Protein AF-A0A0G0WFS4-F1 (afdb_monomer_lite)

Structure (mmCIF, N/CA/C/O backbone):
data_AF-A0A0G0WFS4-F1
#
_entry.id   AF-A0A0G0WFS4-F1
#
loop_
_atom_site.group_PDB
_atom_site.id
_atom_site.type_symbol
_atom_site.label_atom_id
_atom_site.label_alt_id
_atom_site.label_comp_id
_atom_site.label_asym_id
_atom_site.label_entity_id
_atom_site.label_seq_id
_atom_site.pdbx_PDB_ins_code
_atom_site.Cartn_x
_atom_site.Cartn_y
_atom_site.Cartn_z
_atom_site.occupancy
_atom_site.B_iso_or_equiv
_atom_site.auth_seq_id
_atom_site.auth_comp_id
_atom_site.auth_asym_id
_atom_site.auth_atom_id
_atom_site.pdbx_PDB_model_num
ATOM 1 N N . MET A 1 1 ? -55.547 -20.157 16.838 1.00 56.19 1 MET A N 1
ATOM 2 C CA . MET A 1 1 ? -54.791 -19.533 17.949 1.00 56.19 1 MET A CA 1
ATOM 3 C C . MET A 1 1 ? -53.521 -18.922 17.369 1.00 56.19 1 MET A C 1
ATOM 5 O O . MET A 1 1 ? -52.770 -19.650 16.740 1.00 56.19 1 MET A O 1
ATOM 9 N N . ARG A 1 2 ? -53.320 -17.600 17.464 1.00 67.12 2 ARG A N 1
ATOM 10 C CA . ARG A 1 2 ? -52.188 -16.897 16.831 1.00 67.12 2 ARG A CA 1
ATOM 11 C C . ARG A 1 2 ? -51.165 -16.543 17.912 1.00 67.12 2 ARG A C 1
ATOM 13 O O . ARG A 1 2 ? -51.459 -15.719 18.775 1.00 67.12 2 ARG A O 1
ATOM 20 N N . GLY A 1 3 ? -50.021 -17.229 17.912 1.00 65.31 3 GLY A N 1
ATOM 21 C CA . GLY A 1 3 ? -48.931 -16.982 18.857 1.00 65.31 3 GLY A CA 1
ATOM 22 C C . GLY A 1 3 ? -48.429 -15.547 18.717 1.00 65.31 3 GLY A C 1
ATOM 23 O O . GLY A 1 3 ? -48.166 -15.087 17.608 1.00 65.31 3 GLY A O 1
ATOM 24 N N . LYS A 1 4 ? -48.365 -14.811 19.829 1.00 66.69 4 LYS A N 1
ATOM 25 C CA . LYS A 1 4 ? -47.813 -13.454 19.840 1.00 66.69 4 LYS A CA 1
ATOM 26 C C . LYS A 1 4 ? -46.291 -13.567 19.812 1.00 66.69 4 LYS A C 1
ATOM 28 O O . LYS A 1 4 ? -45.699 -14.066 20.765 1.00 66.69 4 LYS A O 1
ATOM 33 N N . ASN A 1 5 ? -45.671 -13.095 18.739 1.00 68.88 5 ASN A N 1
ATOM 34 C CA . ASN A 1 5 ? -44.218 -13.005 18.643 1.00 68.88 5 ASN A CA 1
ATOM 35 C C . ASN A 1 5 ? -43.746 -11.903 19.600 1.00 68.88 5 ASN A C 1
ATOM 37 O O . ASN A 1 5 ? -44.114 -10.740 19.435 1.00 68.88 5 ASN A O 1
ATOM 41 N N . LYS A 1 6 ? -42.984 -12.263 20.635 1.00 72.56 6 LYS A N 1
ATOM 42 C CA . LYS A 1 6 ? -42.424 -11.300 21.586 1.00 72.56 6 LYS A CA 1
ATOM 43 C C . LYS A 1 6 ? -41.154 -10.715 20.971 1.00 72.56 6 LYS A C 1
ATOM 45 O O . LYS A 1 6 ? -40.141 -11.396 20.886 1.00 72.56 6 LYS A O 1
ATOM 50 N N . SER A 1 7 ? -41.223 -9.473 20.505 1.00 72.69 7 SER A N 1
ATOM 51 C CA . SER A 1 7 ? -40.048 -8.728 20.057 1.00 72.69 7 SER A CA 1
ATOM 52 C C . SER A 1 7 ? -39.216 -8.327 21.275 1.00 72.69 7 SER A C 1
ATOM 54 O O . SER A 1 7 ? -39.662 -7.518 22.092 1.00 72.69 7 SER A O 1
ATOM 56 N N . TRP A 1 8 ? -38.026 -8.905 21.414 1.00 77.69 8 TRP A N 1
ATOM 57 C CA . TRP A 1 8 ? -37.008 -8.416 22.339 1.00 77.69 8 TRP A CA 1
ATOM 58 C C . TRP A 1 8 ? -36.228 -7.289 21.659 1.00 77.69 8 TRP A C 1
ATOM 60 O O . TRP A 1 8 ? -35.710 -7.467 20.559 1.00 77.69 8 TRP A O 1
ATOM 70 N N . GLY A 1 9 ? -36.228 -6.112 22.283 1.00 80.12 9 GLY A N 1
ATOM 71 C CA . GLY A 1 9 ? -35.465 -4.948 21.838 1.00 80.12 9 GLY A CA 1
ATOM 72 C C . GLY A 1 9 ? -34.097 -4.894 22.512 1.00 80.12 9 GLY A C 1
ATOM 73 O O . GLY A 1 9 ? -33.926 -5.413 23.613 1.00 80.12 9 GLY A O 1
ATOM 74 N N . PHE A 1 10 ? -33.148 -4.249 21.841 1.00 84.44 10 PHE A N 1
ATOM 75 C CA . PHE A 1 10 ? -31.802 -3.994 22.346 1.00 84.44 10 PHE A CA 1
ATOM 76 C C . PHE A 1 10 ? -31.836 -2.933 23.455 1.00 84.44 10 PHE A C 1
ATOM 78 O O . PHE A 1 10 ? -32.553 -1.935 23.349 1.00 84.44 10 PHE A O 1
ATOM 85 N N . THR A 1 11 ? -31.084 -3.139 24.529 1.00 92.25 11 THR A N 1
ATOM 86 C CA . THR A 1 11 ? -30.978 -2.198 25.647 1.00 92.25 11 THR A CA 1
A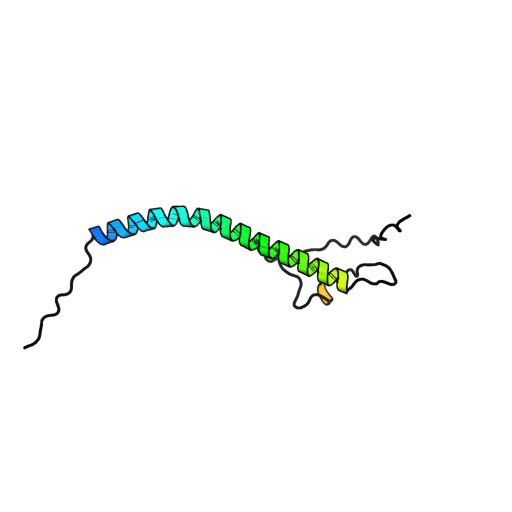TOM 87 C C . THR A 1 11 ? -29.969 -1.089 25.337 1.00 92.25 11 THR A C 1
ATOM 89 O O . THR A 1 11 ? -29.008 -1.268 24.588 1.00 92.25 11 THR A O 1
ATOM 92 N N . LEU A 1 12 ? -30.151 0.083 25.955 1.00 91.62 12 LEU A N 1
ATOM 93 C CA . LEU A 1 12 ? -29.200 1.194 25.813 1.00 91.62 12 LEU A CA 1
ATOM 94 C C . LEU A 1 12 ? -27.805 0.837 26.341 1.00 91.62 12 LEU A C 1
ATOM 96 O O . LEU A 1 12 ? -26.806 1.302 25.797 1.00 91.62 12 LEU A O 1
ATOM 100 N N . ILE A 1 13 ? -27.732 -0.001 27.378 1.00 94.56 13 ILE A N 1
ATOM 101 C CA . ILE A 1 13 ? -26.455 -0.433 27.948 1.00 94.56 13 ILE A CA 1
ATOM 102 C C . ILE A 1 13 ? -25.711 -1.398 27.021 1.00 94.56 13 ILE A C 1
ATOM 104 O O . ILE A 1 13 ? -24.493 -1.297 26.903 1.00 94.56 13 ILE A O 1
ATOM 108 N N . GLU A 1 14 ? -26.423 -2.270 26.302 1.00 92.12 14 GLU A N 1
ATOM 109 C CA . GLU A 1 14 ? -25.808 -3.134 25.291 1.00 92.12 14 GLU A CA 1
ATOM 110 C C . GLU A 1 14 ? -25.195 -2.299 24.162 1.00 92.12 14 GLU A C 1
ATOM 112 O O . GLU A 1 14 ? -24.069 -2.563 23.746 1.00 92.12 14 GLU A O 1
ATOM 117 N N . LEU A 1 15 ? -25.867 -1.229 23.725 1.00 92.81 15 LEU A N 1
ATOM 118 C CA . LEU A 1 15 ? -25.308 -0.328 22.713 1.00 92.81 15 LEU A CA 1
ATOM 119 C C . LEU A 1 15 ? -24.098 0.450 23.231 1.00 92.81 15 LEU A C 1
ATOM 121 O O . LEU A 1 15 ? -23.107 0.589 22.514 1.00 92.81 15 LEU A O 1
ATOM 125 N N . LEU A 1 16 ? -24.160 0.912 24.480 1.00 94.44 16 LEU A N 1
ATOM 126 C CA . LEU A 1 16 ? -23.083 1.651 25.133 1.00 94.44 16 LEU A CA 1
ATOM 127 C C . LEU A 1 16 ? -21.793 0.820 25.224 1.00 94.44 16 LEU A C 1
ATOM 129 O O . LEU A 1 16 ? -20.712 1.307 24.894 1.00 94.44 16 LEU A O 1
ATOM 133 N N . VAL A 1 17 ? -21.895 -0.441 25.646 1.00 95.88 17 VAL A N 1
ATOM 134 C CA . VAL A 1 17 ? -20.724 -1.320 25.778 1.00 95.88 17 VAL A CA 1
ATOM 135 C C . VAL A 1 17 ? -20.115 -1.637 24.409 1.00 95.88 17 VAL A C 1
ATOM 137 O O . VAL A 1 17 ? -18.893 -1.651 24.271 1.00 95.88 17 VAL A O 1
ATOM 140 N N . VAL A 1 18 ? -20.937 -1.822 23.372 1.00 96.25 18 VAL A N 1
ATOM 141 C CA . VAL A 1 18 ? -20.452 -2.110 22.013 1.00 96.25 18 VAL A CA 1
ATOM 142 C C . VAL A 1 18 ? -19.615 -0.960 21.460 1.00 96.25 18 VAL A C 1
ATOM 144 O O . VAL A 1 18 ? -18.501 -1.191 20.991 1.00 96.25 18 VAL A O 1
ATOM 147 N N . ILE A 1 19 ? -20.097 0.284 21.546 1.00 96.56 19 ILE A N 1
ATOM 148 C CA . ILE A 1 19 ? -19.330 1.433 21.041 1.00 96.56 19 ILE A CA 1
ATOM 149 C C . ILE A 1 19 ? -18.049 1.668 21.849 1.00 96.56 19 ILE A C 1
ATOM 151 O O . ILE A 1 19 ? -17.037 2.064 21.274 1.00 96.56 19 ILE A O 1
ATOM 155 N N . ALA A 1 20 ? -18.058 1.363 23.152 1.00 97.00 20 ALA A N 1
ATOM 156 C CA . ALA A 1 20 ? -16.867 1.447 23.991 1.00 97.00 20 ALA A CA 1
ATOM 157 C C . ALA A 1 20 ? -15.789 0.444 23.543 1.00 97.00 20 ALA A C 1
ATOM 159 O O . ALA A 1 20 ? -14.622 0.809 23.403 1.00 97.00 20 ALA A O 1
ATOM 160 N N . ILE A 1 21 ? -16.176 -0.800 23.245 1.00 97.06 21 ILE A N 1
ATOM 161 C CA . ILE A 1 21 ? -15.249 -1.818 22.731 1.00 97.06 21 ILE A CA 1
ATOM 162 C C . ILE A 1 21 ? -14.759 -1.448 21.323 1.00 97.06 21 ILE A C 1
ATOM 164 O O . ILE A 1 21 ? -13.560 -1.529 21.052 1.00 97.06 21 ILE A O 1
ATOM 168 N N . LEU A 1 22 ? -15.651 -0.987 20.437 1.00 97.50 22 LEU A N 1
ATOM 169 C CA . LEU A 1 22 ? -15.284 -0.546 19.086 1.00 97.50 22 LEU A CA 1
ATOM 170 C C . LEU A 1 22 ? -14.281 0.613 19.112 1.00 97.50 22 LEU A C 1
ATOM 172 O O . LEU A 1 22 ? -13.343 0.614 18.317 1.00 97.50 22 LEU A O 1
ATOM 176 N N . ALA A 1 23 ? -14.426 1.558 20.045 1.00 97.50 23 ALA A N 1
ATOM 177 C CA . ALA A 1 23 ? -13.481 2.659 20.207 1.00 97.50 23 ALA A CA 1
ATOM 178 C C . ALA A 1 23 ? -12.064 2.145 20.516 1.00 97.50 23 ALA A C 1
ATOM 180 O O . ALA A 1 23 ? -11.111 2.527 19.836 1.00 97.50 23 ALA A O 1
ATOM 181 N N . ILE A 1 24 ? -11.929 1.217 21.468 1.00 96.88 24 ILE A N 1
ATOM 182 C CA . ILE A 1 24 ? -10.634 0.630 21.848 1.00 96.88 24 ILE A CA 1
ATOM 183 C C . ILE A 1 24 ? -10.018 -0.147 20.674 1.00 96.88 24 ILE A C 1
ATOM 185 O O . ILE A 1 24 ? -8.850 0.059 20.341 1.00 96.88 24 ILE A O 1
ATOM 189 N N . LEU A 1 25 ? -10.805 -1.001 20.009 1.00 97.62 25 LEU A N 1
ATOM 190 C CA . LEU A 1 25 ? -10.334 -1.779 18.858 1.00 97.62 25 LEU A CA 1
ATOM 191 C C . LEU A 1 25 ? -9.905 -0.875 17.695 1.00 97.62 25 LEU A C 1
ATOM 193 O O . LEU A 1 25 ? -8.871 -1.122 17.075 1.00 97.62 25 LEU A O 1
ATOM 197 N N . SER A 1 26 ? -10.662 0.191 17.420 1.00 97.00 26 SER A N 1
ATOM 198 C CA . SER A 1 26 ? -10.361 1.122 16.329 1.00 97.00 26 SER A CA 1
ATOM 199 C C . SER A 1 26 ? -9.032 1.854 16.533 1.00 97.00 26 SER A C 1
ATOM 201 O O . SER A 1 26 ? -8.260 1.993 15.584 1.00 97.00 26 SER A O 1
ATOM 203 N N . ALA A 1 27 ? -8.713 2.247 17.771 1.00 95.56 27 ALA A N 1
ATOM 204 C CA . ALA A 1 27 ? -7.475 2.952 18.083 1.00 95.56 27 ALA A CA 1
ATOM 205 C C . ALA A 1 27 ? -6.234 2.096 17.771 1.00 95.56 27 ALA A C 1
ATOM 207 O O . ALA A 1 27 ? -5.277 2.577 17.164 1.00 95.56 27 ALA A O 1
ATOM 208 N N . VAL A 1 28 ? -6.268 0.809 18.131 1.00 96.44 28 VAL A N 1
ATOM 209 C CA . VAL A 1 28 ? -5.173 -0.134 17.849 1.00 96.44 28 VAL A CA 1
ATOM 210 C C . VAL A 1 28 ? -5.138 -0.528 16.369 1.00 96.44 28 VAL A C 1
ATOM 212 O O . VAL A 1 28 ? -4.064 -0.660 15.786 1.00 96.44 28 VAL A O 1
ATOM 215 N N . ALA A 1 29 ? -6.297 -0.675 15.723 1.00 96.81 29 ALA A N 1
ATOM 216 C CA . ALA A 1 29 ? -6.370 -1.043 14.311 1.00 96.81 29 ALA A CA 1
ATOM 217 C C . ALA A 1 29 ? -5.678 -0.018 13.394 1.00 96.81 29 ALA A C 1
ATOM 219 O O . ALA A 1 29 ? -4.986 -0.408 12.453 1.00 96.81 29 ALA A O 1
ATOM 220 N N . ILE A 1 30 ? -5.813 1.282 13.681 1.00 95.69 30 ILE A N 1
ATOM 221 C CA . ILE A 1 30 ? -5.219 2.354 12.865 1.00 95.69 30 ILE A CA 1
ATOM 222 C C . ILE A 1 30 ? -3.684 2.269 12.848 1.00 95.69 30 ILE A C 1
ATOM 224 O O . ILE A 1 30 ? -3.072 2.405 11.785 1.00 95.69 30 ILE A O 1
ATOM 228 N N . SER A 1 31 ? -3.048 2.022 13.999 1.00 92.94 31 SER A N 1
ATOM 229 C CA . SER A 1 31 ? -1.581 1.968 14.087 1.00 92.94 31 SER A CA 1
ATOM 230 C C . SER A 1 31 ? -1.007 0.775 13.317 1.00 92.94 31 SER A C 1
ATOM 232 O O . SER A 1 31 ? -0.038 0.925 12.569 1.00 92.94 31 SER A O 1
ATOM 234 N N . ILE A 1 32 ? -1.657 -0.387 13.423 1.00 96.19 32 ILE A N 1
ATOM 235 C CA . ILE A 1 32 ? -1.294 -1.601 12.682 1.00 96.19 32 ILE A CA 1
ATOM 236 C C . ILE A 1 32 ? -1.487 -1.383 11.178 1.00 96.19 32 ILE A C 1
ATOM 238 O O . ILE A 1 32 ? -0.600 -1.705 10.382 1.00 96.19 32 ILE A O 1
ATOM 242 N N . TYR A 1 33 ? -2.619 -0.797 10.781 1.00 96.25 33 TYR A N 1
ATOM 243 C CA . TYR A 1 33 ? -2.945 -0.555 9.378 1.00 96.25 33 TYR A CA 1
ATOM 244 C C . TYR A 1 33 ? -1.918 0.353 8.689 1.00 96.25 33 TYR A C 1
ATOM 246 O O . TYR A 1 33 ? -1.473 0.051 7.581 1.00 96.25 33 TYR A O 1
ATOM 254 N N . ALA A 1 34 ? -1.464 1.418 9.359 1.00 93.25 34 ALA A N 1
ATOM 255 C CA . ALA A 1 34 ? -0.446 2.314 8.813 1.00 93.25 34 ALA A CA 1
ATOM 256 C C . ALA A 1 34 ? 0.881 1.590 8.508 1.00 93.25 34 ALA A C 1
ATOM 258 O O . ALA A 1 34 ? 1.502 1.842 7.469 1.00 93.25 34 ALA A O 1
ATOM 259 N N . GLY A 1 35 ? 1.309 0.673 9.383 1.00 94.06 35 GLY A N 1
ATOM 260 C CA . GLY A 1 35 ? 2.492 -0.166 9.167 1.00 94.06 35 GLY A CA 1
ATOM 261 C C . GLY A 1 35 ? 2.296 -1.177 8.035 1.00 94.06 35 GLY A C 1
ATOM 262 O O . GLY A 1 35 ? 3.143 -1.290 7.148 1.00 94.06 35 GLY A O 1
ATOM 263 N N . ALA A 1 36 ? 1.145 -1.853 8.007 1.00 95.75 36 ALA A N 1
ATOM 264 C CA . ALA A 1 36 ? 0.797 -2.798 6.948 1.00 95.75 36 ALA A CA 1
ATOM 265 C C . ALA A 1 36 ? 0.784 -2.132 5.562 1.00 95.75 36 ALA A C 1
ATOM 267 O O . ALA A 1 36 ? 1.331 -2.684 4.607 1.00 95.75 36 ALA A O 1
ATOM 268 N N . GLN A 1 37 ? 0.237 -0.918 5.457 1.00 95.31 37 GLN A N 1
ATOM 269 C CA . GLN A 1 37 ? 0.197 -0.170 4.203 1.00 95.31 37 GLN A CA 1
ATOM 270 C C . GLN A 1 37 ? 1.600 0.246 3.735 1.00 95.31 37 GLN A C 1
ATOM 272 O O . GLN A 1 37 ? 1.885 0.177 2.542 1.00 95.31 37 GLN A O 1
ATOM 277 N N . ARG A 1 38 ? 2.496 0.648 4.651 1.00 94.31 38 ARG A N 1
ATOM 278 C CA . ARG A 1 38 ? 3.908 0.938 4.325 1.00 94.31 38 ARG A CA 1
ATOM 279 C C . ARG A 1 38 ? 4.611 -0.301 3.774 1.00 94.31 38 ARG A C 1
ATOM 281 O O . ARG A 1 38 ? 5.136 -0.243 2.668 1.00 94.31 38 ARG A O 1
ATOM 288 N N . ASN A 1 39 ? 4.508 -1.427 4.477 1.00 95.31 39 ASN A N 1
ATOM 289 C CA . ASN A 1 39 ? 5.114 -2.689 4.052 1.00 95.31 39 ASN A CA 1
ATOM 290 C C . ASN A 1 39 ? 4.560 -3.180 2.706 1.00 95.31 39 ASN A C 1
ATOM 292 O O . ASN A 1 39 ? 5.307 -3.704 1.885 1.00 95.31 39 ASN A O 1
ATOM 296 N N . ALA A 1 40 ? 3.255 -3.021 2.465 1.00 95.88 40 ALA A N 1
ATOM 297 C CA . ALA A 1 40 ? 2.644 -3.369 1.185 1.00 95.88 40 ALA A CA 1
ATOM 298 C C . ALA A 1 40 ? 3.212 -2.515 0.044 1.00 95.88 40 ALA A C 1
ATOM 300 O O . ALA A 1 40 ? 3.590 -3.063 -0.989 1.00 95.88 40 ALA A O 1
ATOM 301 N N . ARG A 1 41 ? 3.339 -1.195 0.248 1.00 94.62 41 ARG A N 1
ATOM 302 C CA . ARG A 1 41 ? 3.982 -0.310 -0.730 1.00 94.62 41 ARG A CA 1
ATOM 303 C C . ARG A 1 41 ? 5.428 -0.725 -0.979 1.00 94.62 41 ARG A C 1
ATOM 305 O O . ARG A 1 41 ? 5.803 -0.851 -2.133 1.00 94.62 41 ARG A O 1
ATOM 312 N N . ASP A 1 42 ? 6.210 -1.003 0.060 1.00 94.69 42 ASP A N 1
ATOM 313 C CA . ASP A 1 42 ? 7.614 -1.417 -0.085 1.00 94.69 42 ASP A CA 1
ATOM 314 C C . ASP A 1 42 ? 7.769 -2.698 -0.902 1.00 94.69 42 ASP A C 1
ATOM 316 O O . ASP A 1 42 ? 8.607 -2.752 -1.797 1.00 94.69 42 ASP A O 1
ATOM 320 N N . LYS A 1 43 ? 6.905 -3.692 -0.671 1.00 95.50 43 LYS A N 1
ATOM 321 C CA . LYS A 1 43 ? 6.884 -4.921 -1.475 1.00 95.50 43 LYS A CA 1
ATOM 322 C C . LYS A 1 43 ? 6.598 -4.648 -2.949 1.00 95.50 43 LYS A C 1
ATOM 324 O O . LYS A 1 43 ? 7.247 -5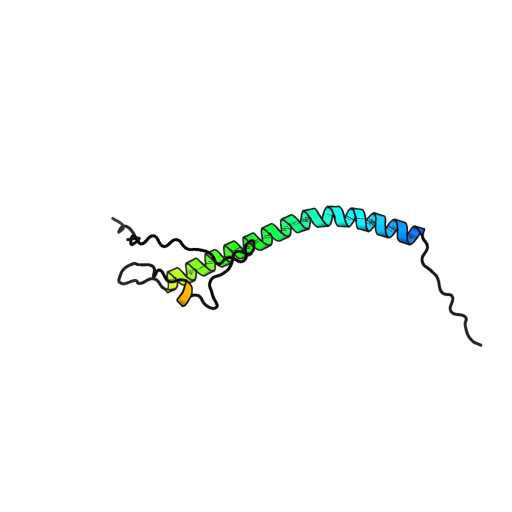.253 -3.799 1.00 95.50 43 LYS A O 1
ATOM 329 N N . ILE A 1 44 ? 5.658 -3.748 -3.242 1.00 93.25 44 ILE A N 1
ATOM 330 C CA . ILE A 1 44 ? 5.363 -3.337 -4.620 1.00 93.25 44 ILE A CA 1
ATOM 331 C C . ILE A 1 44 ? 6.591 -2.645 -5.223 1.00 93.25 44 ILE A C 1
ATOM 333 O O . ILE A 1 44 ? 7.053 -3.072 -6.271 1.00 93.25 44 ILE A O 1
ATOM 337 N N . ARG A 1 45 ? 7.217 -1.695 -4.511 1.00 91.38 45 ARG A N 1
ATOM 338 C CA . ARG A 1 45 ? 8.434 -1.008 -4.986 1.00 91.38 45 ARG A CA 1
ATOM 339 C C . ARG A 1 45 ? 9.572 -1.979 -5.303 1.00 91.38 45 ARG A C 1
ATOM 341 O O . ARG A 1 45 ? 10.239 -1.836 -6.321 1.00 91.38 45 ARG A O 1
ATOM 348 N N . THR A 1 46 ? 9.805 -2.977 -4.450 1.00 91.81 46 THR A N 1
ATOM 349 C CA . THR A 1 46 ? 10.825 -4.006 -4.703 1.00 91.81 46 THR A CA 1
ATOM 350 C C . THR A 1 46 ? 10.488 -4.854 -5.930 1.00 91.81 46 THR A C 1
ATOM 352 O O . THR A 1 46 ? 11.382 -5.153 -6.721 1.00 91.81 46 THR A O 1
ATOM 355 N N . ALA A 1 47 ? 9.219 -5.229 -6.108 1.00 91.31 47 ALA A N 1
ATOM 356 C CA . ALA A 1 47 ? 8.772 -5.970 -7.285 1.00 91.31 47 ALA A CA 1
ATOM 357 C C . ALA A 1 47 ? 8.920 -5.140 -8.570 1.00 91.31 47 ALA A C 1
ATOM 359 O O . ALA A 1 47 ? 9.405 -5.661 -9.573 1.00 91.31 47 ALA A O 1
ATOM 360 N N . ASP A 1 48 ? 8.583 -3.851 -8.513 1.00 89.06 48 ASP A N 1
ATOM 361 C CA . ASP A 1 48 ? 8.702 -2.917 -9.630 1.00 89.06 48 ASP A CA 1
ATOM 362 C C . ASP A 1 48 ? 10.164 -2.745 -10.055 1.00 89.06 48 ASP A C 1
ATOM 364 O O . ASP A 1 48 ? 10.478 -2.912 -11.229 1.00 89.06 48 ASP A O 1
ATOM 368 N N . ILE A 1 49 ? 11.085 -2.512 -9.108 1.00 87.12 49 ILE A N 1
ATOM 369 C CA . ILE A 1 49 ? 12.531 -2.417 -9.391 1.00 87.12 49 ILE A CA 1
ATOM 370 C C . ILE A 1 49 ? 13.054 -3.709 -10.030 1.00 87.12 49 ILE A C 1
ATOM 372 O O . ILE A 1 49 ? 13.822 -3.659 -10.990 1.00 87.12 49 ILE A O 1
ATOM 376 N N . ALA A 1 50 ? 12.637 -4.872 -9.521 1.00 89.19 50 ALA A N 1
ATOM 377 C CA . ALA A 1 50 ? 13.043 -6.156 -10.082 1.00 89.19 50 ALA A CA 1
ATOM 378 C C . ALA A 1 50 ? 12.490 -6.369 -11.500 1.00 89.19 50 ALA A C 1
ATOM 380 O O . ALA A 1 50 ? 13.191 -6.914 -12.350 1.00 89.19 50 ALA A O 1
ATOM 381 N N . GLY A 1 51 ? 11.254 -5.937 -11.763 1.00 87.38 51 GLY A N 1
ATOM 382 C CA . GLY A 1 51 ? 10.683 -5.916 -13.107 1.00 87.38 51 GLY A CA 1
ATOM 383 C C . GLY A 1 51 ? 11.501 -5.032 -14.043 1.00 87.38 51 GLY A C 1
ATOM 384 O O . GLY A 1 51 ? 11.869 -5.472 -15.126 1.00 87.38 51 GLY A O 1
ATOM 385 N N . ILE A 1 52 ? 11.870 -3.837 -13.576 1.00 83.38 52 ILE A N 1
ATOM 386 C CA . ILE A 1 52 ? 12.617 -2.863 -14.368 1.00 83.38 52 ILE A CA 1
ATOM 387 C C . ILE A 1 52 ? 13.985 -3.408 -14.752 1.00 83.38 52 ILE A C 1
ATOM 389 O O . ILE A 1 52 ? 14.359 -3.358 -15.921 1.00 83.38 52 ILE A O 1
ATOM 393 N N . ALA A 1 53 ? 14.711 -3.966 -13.784 1.00 82.88 53 ALA A N 1
ATOM 394 C CA . ALA A 1 53 ? 16.018 -4.560 -14.028 1.00 82.88 53 ALA A CA 1
ATOM 395 C C . ALA A 1 53 ? 15.948 -5.709 -15.047 1.00 82.88 53 ALA A C 1
ATOM 397 O O . ALA A 1 53 ? 16.827 -5.828 -15.894 1.00 82.88 53 ALA A O 1
ATOM 398 N N . ARG A 1 54 ? 14.891 -6.533 -15.000 1.00 85.69 54 ARG A N 1
ATOM 399 C CA . ARG A 1 54 ? 14.691 -7.626 -15.966 1.00 85.69 54 ARG A CA 1
ATOM 400 C C . ARG A 1 54 ? 14.455 -7.108 -17.377 1.00 85.69 54 ARG A C 1
ATOM 402 O O . ARG A 1 54 ? 15.059 -7.645 -18.296 1.00 85.69 54 ARG A O 1
ATOM 409 N N . THR A 1 55 ? 13.613 -6.087 -17.532 1.00 81.19 55 THR A N 1
ATOM 410 C CA . THR A 1 55 ? 13.351 -5.476 -18.841 1.00 81.19 55 THR A CA 1
ATOM 411 C C . THR A 1 55 ? 14.630 -4.869 -19.417 1.00 81.19 55 THR A C 1
ATOM 413 O O . THR A 1 55 ? 14.968 -5.138 -20.564 1.00 81.19 55 THR A O 1
ATOM 416 N N . LEU A 1 56 ? 15.400 -4.136 -18.603 1.00 78.94 56 LEU A N 1
ATOM 417 C CA . LEU A 1 56 ? 16.683 -3.569 -19.036 1.00 78.94 56 LEU A CA 1
ATOM 418 C C . LEU A 1 56 ? 17.664 -4.643 -19.501 1.00 78.94 56 LEU A C 1
ATOM 420 O O . LEU A 1 56 ? 18.270 -4.496 -20.561 1.00 78.94 56 LEU A O 1
ATOM 424 N N . GLU A 1 57 ? 17.792 -5.731 -18.740 1.00 80.12 57 GLU A N 1
ATOM 425 C CA . GLU A 1 57 ? 18.690 -6.827 -19.099 1.00 80.12 57 GLU A CA 1
ATOM 426 C C . GLU A 1 57 ? 18.237 -7.547 -20.375 1.00 80.12 57 GLU A C 1
ATOM 428 O O . GLU A 1 57 ? 19.073 -7.903 -21.201 1.00 80.12 57 GLU A O 1
ATOM 433 N N . SER A 1 58 ? 16.926 -7.728 -20.587 1.00 80.69 58 SER A N 1
ATOM 434 C CA . SER A 1 58 ? 16.424 -8.327 -21.832 1.00 80.69 58 SER A CA 1
ATOM 435 C C . SER A 1 58 ? 16.667 -7.455 -23.062 1.00 80.69 58 SER A C 1
ATOM 437 O O . SER A 1 58 ? 16.792 -7.986 -24.161 1.00 80.69 58 SER A O 1
ATOM 439 N N . THR A 1 59 ? 16.769 -6.138 -22.877 1.00 75.81 59 THR A N 1
ATOM 440 C CA . THR A 1 59 ? 17.003 -5.165 -23.954 1.00 75.81 59 THR A CA 1
ATOM 441 C C . THR A 1 59 ? 18.468 -4.797 -24.173 1.00 75.81 59 THR A C 1
ATOM 443 O O . THR A 1 59 ? 18.776 -3.886 -24.941 1.00 75.81 59 THR A O 1
ATOM 446 N N . ARG A 1 60 ? 19.388 -5.463 -23.475 1.00 75.62 60 ARG A N 1
ATOM 447 C CA . ARG A 1 60 ? 20.815 -5.163 -23.554 1.00 75.62 60 ARG A CA 1
ATOM 448 C C . ARG A 1 60 ? 21.347 -5.446 -24.959 1.00 75.62 60 ARG A C 1
ATOM 450 O O . ARG A 1 60 ? 21.237 -6.570 -25.452 1.00 75.62 60 ARG A O 1
ATOM 457 N N . ASP A 1 61 ? 21.987 -4.456 -25.581 1.00 75.56 61 ASP A N 1
ATOM 458 C CA . ASP A 1 61 ? 22.717 -4.680 -26.827 1.00 75.56 61 ASP A CA 1
ATOM 459 C C . ASP A 1 61 ? 24.074 -5.312 -26.497 1.00 75.56 61 ASP A C 1
ATOM 461 O O . ASP A 1 61 ? 24.998 -4.654 -26.016 1.00 75.56 61 ASP A O 1
ATOM 465 N N . PHE A 1 62 ? 24.204 -6.616 -26.746 1.00 72.44 62 PHE A N 1
ATOM 466 C CA . PHE A 1 62 ? 25.452 -7.350 -26.532 1.00 72.44 62 PHE A CA 1
ATOM 467 C C . PHE A 1 62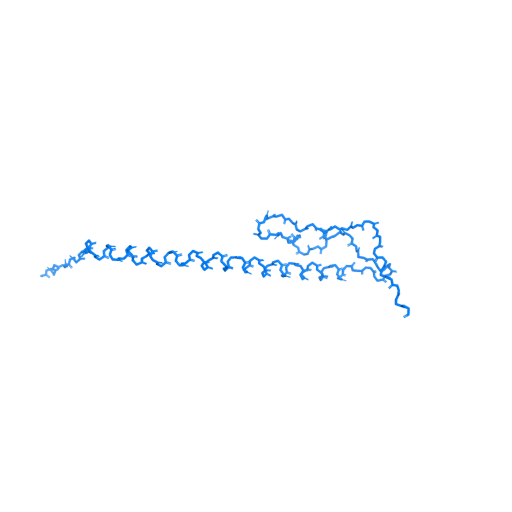 ? 26.582 -6.918 -27.480 1.00 72.44 62 PHE A C 1
ATOM 469 O O . PHE A 1 62 ? 27.744 -7.160 -27.165 1.00 72.44 62 PHE A O 1
ATOM 476 N N . GLY A 1 63 ? 26.265 -6.301 -28.623 1.00 75.69 63 GLY A N 1
ATOM 477 C CA . GLY A 1 63 ? 27.248 -5.841 -29.603 1.00 75.69 63 GLY A CA 1
ATOM 478 C C . GLY A 1 63 ? 27.921 -4.527 -29.210 1.00 75.69 63 GLY A C 1
ATOM 479 O O . GLY A 1 63 ? 29.122 -4.377 -29.424 1.00 75.69 63 GLY A O 1
ATOM 480 N N . GLN A 1 64 ? 27.168 -3.598 -28.615 1.00 72.06 64 GLN A N 1
ATOM 481 C CA . GLN A 1 64 ? 27.686 -2.308 -28.130 1.00 72.06 64 GLN A CA 1
ATOM 482 C C . GLN A 1 64 ? 27.939 -2.286 -26.613 1.00 72.06 64 GLN A C 1
ATOM 484 O O . GLN A 1 64 ? 28.574 -1.365 -26.107 1.00 72.06 64 GLN A O 1
ATOM 489 N N . ASN A 1 65 ? 27.495 -3.320 -25.888 1.00 68.94 65 ASN A N 1
ATOM 490 C CA . ASN A 1 65 ? 27.504 -3.392 -24.424 1.00 68.94 65 ASN A CA 1
ATOM 491 C C . ASN A 1 65 ? 26.789 -2.195 -23.769 1.00 68.94 65 ASN A C 1
ATOM 493 O O . ASN A 1 65 ? 27.210 -1.686 -22.730 1.00 68.94 65 ASN A O 1
ATOM 497 N N . GLU A 1 66 ? 25.706 -1.745 -24.402 1.00 72.06 66 GLU A N 1
ATOM 498 C CA . GLU A 1 66 ? 24.901 -0.612 -23.959 1.00 72.06 66 GLU A CA 1
ATOM 499 C C . GLU A 1 66 ? 23.511 -1.079 -23.518 1.00 72.06 66 GLU A C 1
ATOM 501 O O . GLU A 1 66 ? 22.904 -1.984 -24.100 1.00 72.06 66 GLU A O 1
ATOM 506 N N . TYR A 1 67 ? 22.997 -0.439 -22.469 1.00 69.75 67 TYR A N 1
ATOM 507 C CA . TYR A 1 67 ? 21.590 -0.539 -22.107 1.00 69.75 67 TYR A CA 1
ATOM 508 C C . TYR A 1 67 ? 20.829 0.504 -22.911 1.00 69.75 67 TYR A C 1
ATOM 510 O O . TYR A 1 67 ? 21.111 1.700 -22.786 1.00 69.75 67 TYR A O 1
ATOM 518 N N . ILE A 1 68 ? 19.867 0.060 -23.719 1.00 63.91 68 ILE A N 1
ATOM 519 C CA . ILE A 1 68 ? 19.014 0.989 -24.452 1.00 63.91 68 ILE A CA 1
ATOM 520 C C . ILE A 1 68 ? 18.210 1.831 -23.454 1.00 63.91 68 ILE A C 1
ATOM 522 O O . ILE A 1 68 ? 17.717 1.360 -22.429 1.00 63.91 68 ILE A O 1
ATOM 526 N N . ASN A 1 69 ? 18.135 3.125 -23.728 1.00 58.75 69 ASN A N 1
ATOM 527 C CA . ASN A 1 69 ? 17.671 4.162 -22.812 1.00 58.75 69 ASN A CA 1
ATOM 528 C C . ASN A 1 69 ? 16.144 4.350 -22.798 1.00 58.75 69 ASN A C 1
ATOM 530 O O . ASN A 1 69 ? 15.651 5.296 -22.183 1.00 58.75 69 ASN A O 1
ATOM 534 N N . GLU A 1 70 ? 15.383 3.455 -23.426 1.00 60.97 70 GLU A N 1
ATOM 535 C CA . GLU A 1 70 ? 13.949 3.639 -23.658 1.00 60.97 70 GLU A CA 1
ATOM 536 C C . GLU A 1 70 ? 13.104 2.560 -22.979 1.00 60.97 70 GLU A C 1
ATOM 538 O O . GLU A 1 70 ? 12.428 1.743 -23.592 1.00 60.97 70 GLU A O 1
ATOM 543 N N . LEU A 1 71 ? 13.074 2.621 -21.648 1.00 60.88 71 LEU A N 1
ATOM 544 C CA . LEU A 1 71 ? 12.158 1.832 -20.818 1.00 60.88 71 LEU A CA 1
ATOM 545 C C . LEU A 1 71 ? 10.676 2.071 -21.121 1.00 60.88 71 LEU A C 1
ATOM 547 O O . LEU A 1 71 ? 9.844 1.316 -20.638 1.00 60.88 71 LEU A O 1
ATOM 551 N N . ALA A 1 72 ? 10.323 3.149 -21.824 1.00 60.25 72 ALA A N 1
ATOM 552 C CA . ALA A 1 72 ? 8.934 3.507 -22.089 1.00 60.25 72 ALA A CA 1
ATOM 553 C C . ALA A 1 72 ? 8.316 2.707 -23.241 1.00 60.25 72 ALA A C 1
ATOM 555 O O . ALA A 1 72 ? 7.113 2.451 -23.192 1.00 60.25 72 ALA A O 1
ATOM 556 N N . GLU A 1 73 ? 9.109 2.305 -24.239 1.00 60.16 73 GLU A N 1
ATOM 557 C CA . GLU A 1 73 ? 8.599 1.566 -25.400 1.00 60.16 73 GLU A CA 1
ATOM 558 C C . GLU A 1 73 ? 8.549 0.054 -25.158 1.00 60.16 73 GLU A C 1
ATOM 560 O O . GLU A 1 73 ? 7.585 -0.584 -25.576 1.00 60.16 73 GLU A O 1
ATOM 565 N N . ASP A 1 74 ? 9.513 -0.511 -24.422 1.00 62.19 74 ASP A N 1
ATOM 566 C CA . ASP A 1 74 ? 9.647 -1.972 -24.287 1.00 62.19 74 ASP A CA 1
ATOM 567 C C . ASP A 1 74 ? 9.123 -2.550 -22.957 1.00 62.19 74 ASP A C 1
ATOM 569 O O . ASP A 1 74 ? 9.209 -3.751 -22.694 1.00 62.19 74 ASP A O 1
ATOM 573 N N . TYR A 1 75 ? 8.534 -1.721 -22.084 1.00 69.25 75 TYR A N 1
ATOM 574 C CA . TYR A 1 75 ? 7.919 -2.239 -20.861 1.00 69.25 75 TYR A CA 1
ATOM 575 C C . TYR A 1 75 ? 6.570 -2.901 -21.147 1.00 69.25 75 TYR A C 1
ATOM 577 O O . TYR A 1 75 ? 5.639 -2.223 -21.603 1.00 69.25 75 TYR A O 1
ATOM 585 N N . PRO A 1 76 ? 6.376 -4.180 -20.781 1.00 67.00 76 PRO A N 1
ATOM 586 C CA . PRO A 1 76 ? 5.091 -4.829 -20.963 1.00 67.00 76 PRO A CA 1
ATOM 587 C C . PRO A 1 76 ? 4.054 -4.148 -20.060 1.00 67.00 76 PRO A C 1
ATOM 589 O O . PRO A 1 76 ? 4.051 -4.334 -18.843 1.00 67.00 76 PRO A O 1
ATOM 592 N N . ASN A 1 77 ? 3.137 -3.396 -20.675 1.00 67.94 77 ASN A N 1
ATOM 593 C CA . ASN A 1 77 ? 1.977 -2.740 -20.054 1.00 67.94 77 ASN A CA 1
ATOM 594 C C . ASN A 1 77 ? 2.228 -1.412 -19.312 1.00 67.94 77 ASN A C 1
ATOM 596 O O . ASN A 1 77 ? 1.430 -1.063 -18.443 1.00 67.94 77 ASN A O 1
ATOM 600 N N . SER A 1 78 ? 3.240 -0.635 -19.719 1.00 75.38 78 SER A N 1
ATOM 601 C CA . SER A 1 78 ? 3.655 0.673 -19.162 1.00 75.38 78 SER A CA 1
ATOM 602 C C . SER A 1 78 ? 4.543 0.607 -17.914 1.00 75.38 78 SER A C 1
ATOM 604 O O . SER A 1 78 ? 4.504 -0.348 -17.142 1.00 75.38 78 SER A O 1
ATOM 606 N N . ILE A 1 79 ? 5.370 1.643 -17.733 1.00 79.38 79 ILE A N 1
ATOM 607 C CA . ILE A 1 79 ? 6.333 1.737 -16.630 1.00 79.38 79 ILE A CA 1
ATOM 608 C C . ILE A 1 79 ? 5.578 1.724 -15.288 1.00 79.38 79 ILE A C 1
ATOM 610 O O . ILE A 1 79 ? 4.638 2.514 -15.117 1.00 79.38 79 ILE A O 1
ATOM 614 N N . PRO A 1 80 ? 5.993 0.885 -14.316 1.00 86.31 80 PRO A N 1
ATOM 615 C CA . PRO A 1 80 ? 5.398 0.873 -12.991 1.00 86.31 80 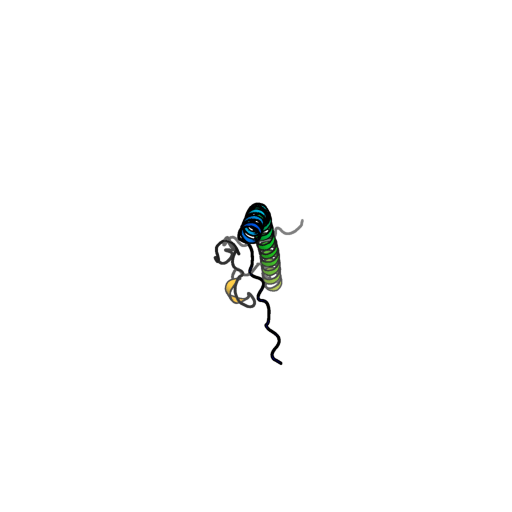PRO A CA 1
ATOM 616 C C . PRO A 1 80 ? 5.415 2.260 -12.344 1.00 86.31 80 PRO A C 1
ATOM 618 O O . PRO A 1 80 ? 6.313 3.081 -12.562 1.00 86.31 80 PRO A O 1
ATOM 621 N N . LYS A 1 81 ? 4.388 2.534 -11.545 1.00 87.50 81 LYS A N 1
ATOM 622 C CA . LYS A 1 81 ? 4.212 3.813 -10.857 1.00 87.50 81 LYS A CA 1
ATOM 623 C C . LYS A 1 81 ? 4.449 3.626 -9.377 1.00 87.50 81 LYS A C 1
ATOM 625 O O . LYS A 1 81 ? 3.979 2.652 -8.797 1.00 87.50 81 LYS A O 1
ATOM 630 N N . ASP A 1 82 ? 5.094 4.607 -8.759 1.00 87.38 82 ASP A N 1
ATOM 631 C CA . ASP A 1 82 ? 5.309 4.594 -7.323 1.00 87.38 82 ASP A CA 1
ATOM 632 C C . ASP A 1 82 ? 3.960 4.534 -6.5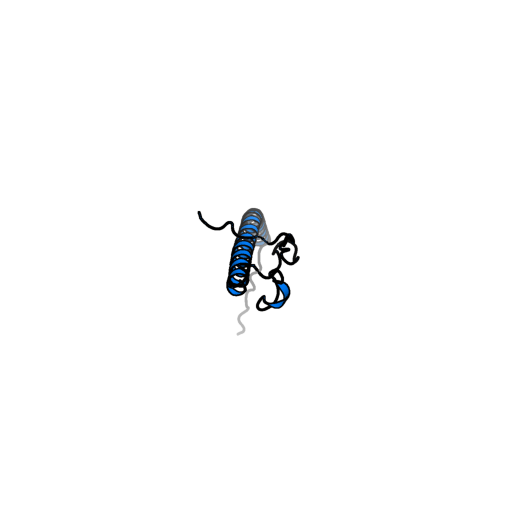74 1.00 87.38 82 ASP A C 1
ATOM 634 O O . ASP A 1 82 ? 3.128 5.439 -6.732 1.00 87.38 82 ASP A O 1
ATOM 638 N N . PRO A 1 83 ? 3.742 3.523 -5.710 1.00 87.88 83 PRO A N 1
ATOM 639 C CA . PRO A 1 83 ? 2.497 3.340 -4.964 1.00 87.88 83 PRO A CA 1
ATOM 640 C C . PRO A 1 83 ? 2.118 4.510 -4.049 1.00 87.88 83 PRO A C 1
ATOM 642 O O . PRO A 1 83 ? 0.995 4.553 -3.548 1.00 87.88 83 PRO A O 1
ATOM 645 N N . SER A 1 84 ? 3.056 5.421 -3.756 1.00 8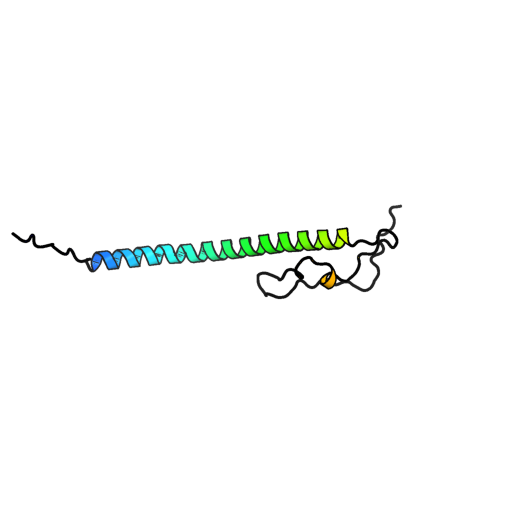7.00 84 SER A N 1
ATOM 646 C CA . SER A 1 84 ? 2.813 6.591 -2.907 1.00 87.00 84 SER A CA 1
ATOM 647 C C . SER A 1 84 ? 2.456 7.862 -3.678 1.00 87.00 84 SER A C 1
ATOM 649 O O . SER A 1 84 ? 1.783 8.724 -3.118 1.00 87.00 84 SER A O 1
ATOM 651 N N . SER A 1 85 ? 2.931 8.014 -4.914 1.00 82.75 85 SER A N 1
ATOM 652 C CA . SER A 1 85 ? 2.834 9.268 -5.676 1.00 82.75 85 SER A CA 1
ATOM 653 C C . SER A 1 85 ? 2.129 9.115 -7.023 1.00 82.75 85 SER A C 1
ATOM 655 O O . SER A 1 85 ? 1.894 10.114 -7.700 1.00 82.75 85 SER A O 1
ATOM 657 N N . SER A 1 86 ? 1.788 7.883 -7.433 1.00 79.38 86 SER A N 1
ATOM 658 C CA . SER A 1 86 ? 1.200 7.561 -8.746 1.00 79.38 86 SER A CA 1
ATOM 659 C C . SER A 1 86 ? 2.016 8.103 -9.934 1.00 79.38 86 SER A C 1
ATOM 661 O O . SER A 1 86 ? 1.530 8.206 -11.061 1.00 79.38 86 SER A O 1
ATOM 663 N N . THR A 1 87 ? 3.276 8.464 -9.684 1.00 82.06 87 THR A N 1
ATOM 664 C CA . THR A 1 87 ? 4.213 8.963 -10.687 1.00 82.06 87 THR A CA 1
ATOM 665 C C . THR A 1 87 ? 5.022 7.779 -11.193 1.00 82.06 87 THR A C 1
ATOM 667 O O . THR A 1 87 ? 5.414 6.920 -10.402 1.00 82.06 87 THR A O 1
ATOM 670 N N . ALA A 1 88 ? 5.242 7.696 -12.506 1.00 80.88 88 ALA A N 1
ATOM 671 C CA . ALA A 1 88 ? 6.096 6.658 -13.077 1.00 80.88 88 ALA A CA 1
ATOM 672 C C . ALA A 1 88 ? 7.517 6.770 -12.506 1.00 80.88 88 ALA A C 1
ATOM 674 O O . ALA A 1 88 ? 7.996 7.879 -12.248 1.00 80.88 88 ALA A O 1
ATOM 675 N N . TYR A 1 89 ? 8.192 5.637 -12.315 1.00 77.19 89 TYR A N 1
ATOM 676 C CA . TYR A 1 89 ? 9.601 5.662 -11.932 1.00 77.19 89 TYR A CA 1
ATOM 677 C C . TYR A 1 89 ? 10.426 6.358 -13.017 1.00 77.19 89 TYR A C 1
ATOM 679 O O . TYR A 1 89 ? 10.368 5.991 -14.189 1.00 77.19 89 TYR A O 1
ATOM 687 N N . CYS A 1 90 ? 11.200 7.373 -12.629 1.00 66.81 90 CYS A N 1
ATOM 688 C CA . CYS A 1 90 ? 12.145 8.019 -13.527 1.00 66.81 90 CYS A CA 1
ATOM 689 C C . CYS A 1 90 ? 13.494 7.307 -13.441 1.00 66.81 90 CYS A C 1
ATOM 691 O O . CYS A 1 90 ? 14.088 7.189 -12.368 1.00 66.81 90 CYS A O 1
ATOM 693 N N . ILE A 1 91 ? 13.992 6.840 -14.582 1.00 64.62 91 ILE A N 1
ATOM 694 C CA . ILE A 1 91 ? 15.338 6.278 -14.673 1.00 64.62 91 ILE A CA 1
ATOM 695 C C . ILE A 1 91 ? 16.196 7.357 -15.298 1.00 64.62 91 ILE A C 1
ATOM 697 O O . ILE A 1 91 ? 15.966 7.779 -16.428 1.00 64.62 91 ILE A O 1
ATOM 701 N N . LYS A 1 92 ? 17.148 7.875 -14.523 1.00 56.97 92 LYS A N 1
ATOM 702 C CA . LYS A 1 92 ? 18.113 8.840 -15.038 1.00 56.97 92 LYS A CA 1
ATOM 703 C C . LYS A 1 92 ? 19.130 8.080 -15.876 1.00 56.97 92 LYS A C 1
ATOM 705 O O . LYS A 1 92 ? 20.110 7.568 -15.347 1.00 56.97 92 LYS A O 1
ATOM 710 N N . THR A 1 93 ? 18.892 8.008 -17.175 1.00 56.72 93 THR A N 1
ATOM 711 C CA . THR A 1 93 ? 19.916 7.609 -18.135 1.00 56.72 93 THR A CA 1
ATOM 712 C C . THR A 1 93 ? 20.804 8.827 -18.363 1.00 56.72 93 THR A C 1
ATOM 714 O O . THR A 1 93 ? 20.469 9.721 -19.141 1.00 56.72 93 THR A O 1
ATOM 717 N N . SER A 1 94 ? 21.906 8.936 -17.623 1.00 50.50 94 SER A N 1
ATOM 718 C CA . SER A 1 94 ? 22.942 9.903 -17.980 1.00 50.50 94 SER A CA 1
ATOM 719 C C . SER A 1 94 ? 23.475 9.501 -19.353 1.00 50.50 94 SER A C 1
ATOM 721 O O . SER A 1 94 ? 23.929 8.375 -19.511 1.00 50.50 94 SER A O 1
ATOM 723 N N . THR A 1 95 ? 23.430 10.400 -20.336 1.00 49.56 95 THR A N 1
ATOM 724 C CA . THR A 1 95 ? 23.926 10.234 -21.723 1.00 49.56 95 THR A CA 1
ATOM 725 C C . THR A 1 95 ? 25.449 10.026 -21.815 1.00 49.56 95 THR A C 1
ATOM 727 O O . THR A 1 95 ? 26.070 10.265 -22.844 1.00 49.56 95 THR A O 1
ATOM 730 N N . THR A 1 96 ? 26.084 9.600 -20.731 1.00 45.91 96 THR A N 1
ATOM 731 C CA . THR A 1 96 ? 27.431 9.057 -20.753 1.00 45.91 96 THR A CA 1
ATOM 732 C C . THR A 1 96 ? 27.240 7.563 -20.890 1.00 45.91 96 THR A C 1
ATOM 734 O O . THR A 1 96 ? 26.774 6.939 -19.936 1.00 45.91 96 THR A O 1
ATOM 737 N N . SER A 1 97 ? 27.541 7.016 -22.069 1.00 47.53 97 SER A N 1
ATOM 738 C CA . SER A 1 97 ? 27.595 5.574 -22.285 1.00 47.53 97 SER A CA 1
ATOM 739 C C . SER A 1 97 ? 28.267 4.936 -21.070 1.00 47.53 97 SER A C 1
ATOM 741 O O . SER A 1 97 ? 29.421 5.228 -20.740 1.00 47.53 97 SER A O 1
ATOM 743 N N . MET A 1 98 ? 27.506 4.150 -20.307 1.00 52.47 98 MET A N 1
ATOM 744 C CA . MET A 1 98 ? 28.067 3.382 -19.206 1.00 52.47 98 MET A CA 1
ATOM 745 C C . MET A 1 98 ? 28.828 2.234 -19.857 1.00 52.47 98 MET A C 1
ATOM 747 O O . MET A 1 98 ? 28.344 1.111 -19.926 1.00 52.47 98 MET A O 1
ATOM 751 N N . ARG A 1 99 ? 30.009 2.539 -20.401 1.00 52.62 99 ARG A N 1
ATOM 752 C CA . ARG A 1 99 ? 30.957 1.529 -20.843 1.00 52.62 99 ARG A CA 1
ATOM 753 C C . ARG A 1 99 ? 31.355 0.780 -19.580 1.00 52.62 99 ARG A C 1
ATOM 755 O O . ARG A 1 99 ? 32.044 1.347 -18.732 1.00 52.62 99 ARG A O 1
ATOM 762 N N . ILE A 1 100 ? 30.847 -0.441 -19.413 1.00 58.94 100 ILE A N 1
ATOM 763 C CA . ILE A 1 100 ? 31.345 -1.362 -18.389 1.00 58.94 100 ILE A CA 1
ATOM 764 C C . ILE A 1 100 ? 32.870 -1.389 -18.582 1.00 58.94 100 ILE A C 1
ATOM 766 O O . ILE A 1 100 ? 33.303 -1.687 -19.698 1.00 58.94 100 ILE A O 1
ATOM 770 N N . PRO A 1 101 ? 33.681 -1.002 -17.581 1.00 60.28 101 PRO A N 1
ATOM 771 C CA . PRO A 1 101 ? 35.125 -1.130 -17.687 1.00 60.28 101 PRO A CA 1
ATOM 772 C C . PRO A 1 101 ? 35.444 -2.598 -17.960 1.00 60.28 101 PRO A C 1
ATOM 774 O O . PRO A 1 101 ? 34.941 -3.468 -17.242 1.00 60.28 101 PRO A O 1
ATOM 777 N N . ASP A 1 102 ? 36.205 -2.865 -19.020 1.00 57.41 102 ASP A N 1
ATOM 778 C CA . ASP A 1 102 ? 36.654 -4.217 -19.337 1.00 57.41 102 ASP A CA 1
ATOM 779 C C . ASP A 1 102 ? 37.372 -4.807 -18.105 1.00 57.41 102 ASP A C 1
ATOM 781 O O . ASP A 1 102 ? 38.120 -4.085 -17.438 1.00 57.41 102 ASP A O 1
ATOM 785 N N . PRO A 1 103 ? 37.122 -6.078 -17.743 1.00 61.44 103 PRO A N 1
ATOM 786 C CA . PRO A 1 103 ? 37.893 -6.728 -16.695 1.00 61.44 103 PRO A CA 1
ATOM 787 C C . PRO A 1 103 ? 39.325 -6.951 -17.202 1.00 61.44 103 PRO A C 1
ATOM 789 O O . PRO A 1 103 ? 39.509 -7.668 -18.187 1.00 61.44 103 PRO A O 1
ATOM 792 N N . ASP A 1 104 ? 40.307 -6.325 -16.543 1.00 61.38 104 ASP A N 1
ATOM 793 C CA . ASP A 1 104 ? 41.738 -6.642 -16.702 1.00 61.38 104 ASP A CA 1
ATOM 794 C C . ASP A 1 104 ? 42.032 -8.121 -16.376 1.00 61.38 104 ASP A C 1
ATOM 796 O O . ASP A 1 104 ? 41.486 -8.636 -15.365 1.00 61.38 104 ASP A O 1
#

Foldseek 3Di:
DDDDDDDDDDDPVNVVVVVVVVVVVVVVVVVVVVVVVVVVLVVVVVVLVVLQVVQQVVQQDPVLRFRDPCCQPRRDPGADARPVPRHGDDDPPDPPGPPPPDDD

InterPro domains:
  IPR012902 Prokaryotic N-terminal methylation site [PF07963] (9-29)
  IPR012902 Prokaryotic N-terminal methylation site [TIGR02532] (9-30)
  IPR045584 Pilin-like [SSF54523] (10-71)

pLDDT: mean 79.58, std 14.84, range [45.91, 97.62]

Organism: NCBI:txid1618429

Radius of gyration: 28.52 Å; chains: 1; bounding box: 96×30×58 Å

Secondary structure (DSSP, 8-state):
-------PPPPHHHHHHHHHHHHHHHHHHHHHHHHHHHHHHHHHHHHHHHHHHHHHHHTEETTTTEE-S-TTTSSTTS--B-TTT-PBPP----SS---PPPP-

Sequence (104 aa):
MRGKNKSWGFTLIELLVVIAILAILSAVAISIYAGAQRNARDKIRTADIAGIARTLESTRDFGQNEYINELAEDYPNSIPKDPSSSTAYCIKTSTTSMRIPDPD